Protein AF-A0A0Q7JUN4-F1 (afdb_monomer_lite)

Foldseek 3Di:
DKWFFADADLVFRWGWTQDPVRDIAIEGNQQSVVAVDNDHDGRAMWDFDDDPRHTNHTYHPPD

Structure (mmCIF, N/CA/C/O backbone):
data_AF-A0A0Q7JUN4-F1
#
_entry.id   AF-A0A0Q7JUN4-F1
#
loop_
_atom_site.group_PDB
_atom_site.id
_atom_site.type_symbol
_atom_site.label_atom_id
_atom_site.label_alt_id
_atom_site.label_comp_id
_atom_site.label_asym_id
_atom_site.label_entity_id
_atom_site.label_seq_id
_atom_site.pdbx_PDB_ins_code
_atom_site.Cartn_x
_atom_site.Cartn_y
_atom_site.Cartn_z
_atom_site.occupancy
_atom_site.B_iso_or_equiv
_atom_site.auth_seq_id
_atom_site.auth_comp_id
_atom_site.auth_asym_id
_atom_site.auth_atom_id
_atom_site.pdbx_PDB_model_num
ATOM 1 N N . MET A 1 1 ? 9.030 -3.362 -4.653 1.00 95.12 1 MET A N 1
ATOM 2 C CA . MET A 1 1 ? 9.391 -1.929 -4.786 1.00 95.12 1 MET A CA 1
ATOM 3 C C . MET A 1 1 ? 9.208 -1.232 -3.447 1.00 95.12 1 MET A C 1
ATOM 5 O O . MET A 1 1 ? 8.588 -1.825 -2.574 1.00 95.12 1 MET A O 1
ATOM 9 N N . GLN A 1 2 ? 9.762 -0.036 -3.254 1.00 97.44 2 GLN A N 1
ATOM 10 C CA . GLN A 1 2 ? 9.535 0.757 -2.041 1.00 97.44 2 GLN A CA 1
ATOM 11 C C . GLN A 1 2 ? 8.500 1.849 -2.311 1.00 97.44 2 GLN A C 1
ATOM 13 O O . GLN A 1 2 ? 8.426 2.368 -3.425 1.00 97.44 2 G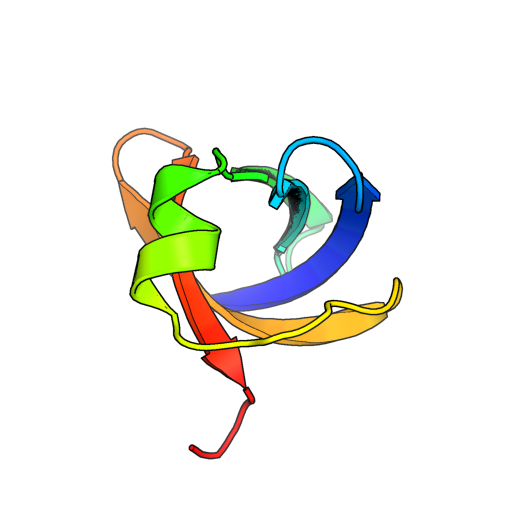LN A O 1
ATOM 18 N N . ALA A 1 3 ? 7.685 2.150 -1.304 1.00 98.38 3 ALA A N 1
ATOM 19 C CA . ALA A 1 3 ? 6.623 3.136 -1.405 1.00 98.38 3 ALA A CA 1
ATOM 20 C C . ALA A 1 3 ? 6.292 3.754 -0.040 1.00 98.38 3 ALA A C 1
ATOM 22 O O . ALA A 1 3 ? 6.638 3.210 1.014 1.00 98.38 3 ALA A O 1
ATOM 23 N N . SER A 1 4 ? 5.580 4.875 -0.064 1.00 98.69 4 SER A N 1
ATOM 24 C CA . SER A 1 4 ? 5.017 5.531 1.117 1.00 98.69 4 SER A CA 1
ATOM 25 C C . SER A 1 4 ? 3.494 5.555 1.022 1.00 98.69 4 SER A C 1
ATOM 27 O O . SER A 1 4 ? 2.945 5.865 -0.033 1.00 98.69 4 SER A O 1
ATOM 29 N N . VAL A 1 5 ? 2.793 5.251 2.113 1.00 98.69 5 VAL A N 1
ATOM 30 C CA . VAL A 1 5 ? 1.321 5.325 2.156 1.00 98.69 5 VAL A CA 1
ATOM 31 C C . VAL A 1 5 ? 0.867 6.758 1.887 1.00 98.69 5 VAL A C 1
ATOM 33 O O . VAL A 1 5 ? 1.290 7.682 2.578 1.00 98.69 5 VAL A O 1
ATOM 36 N N . HIS A 1 6 ? -0.002 6.937 0.899 1.00 98.69 6 HIS A N 1
ATOM 37 C CA . HIS A 1 6 ? -0.563 8.233 0.522 1.00 98.69 6 HIS A CA 1
ATOM 38 C C . HIS A 1 6 ? -1.961 8.420 1.112 1.00 98.69 6 HIS A C 1
ATOM 40 O O . HIS A 1 6 ? -2.241 9.429 1.748 1.00 98.69 6 HIS A O 1
ATOM 46 N N . GLU A 1 7 ? -2.811 7.406 0.966 1.00 98.50 7 GLU A N 1
ATOM 47 C CA . GLU A 1 7 ? -4.163 7.367 1.520 1.00 98.50 7 GLU A CA 1
ATOM 48 C C . GLU A 1 7 ? -4.441 5.969 2.069 1.00 98.50 7 GLU A C 1
ATOM 50 O O . GLU A 1 7 ? -3.978 4.973 1.508 1.00 98.50 7 GLU A O 1
ATOM 55 N N . PHE A 1 8 ? -5.210 5.903 3.151 1.00 98.62 8 PHE A N 1
ATOM 56 C CA . PHE A 1 8 ? -5.709 4.658 3.716 1.00 98.62 8 PHE A CA 1
ATOM 57 C C . PHE A 1 8 ? -7.073 4.902 4.355 1.00 98.62 8 PHE A C 1
ATOM 59 O O . PHE A 1 8 ? -7.193 5.732 5.259 1.00 98.62 8 PHE A O 1
ATOM 66 N N . ASP A 1 9 ? -8.085 4.184 3.882 1.00 98.25 9 ASP A N 1
ATOM 67 C CA . ASP A 1 9 ? -9.417 4.177 4.470 1.00 98.25 9 ASP A CA 1
ATOM 68 C C . ASP A 1 9 ? -9.526 3.014 5.460 1.00 98.25 9 ASP A C 1
ATOM 70 O O . ASP A 1 9 ? -9.497 1.842 5.089 1.00 98.25 9 ASP A O 1
ATOM 74 N N . THR A 1 10 ? -9.670 3.343 6.741 1.00 96.75 10 THR A N 1
ATOM 75 C CA . THR A 1 10 ? -9.796 2.363 7.828 1.00 96.75 10 THR A CA 1
ATOM 76 C C . THR A 1 10 ? -11.111 1.586 7.796 1.00 96.75 10 THR A C 1
ATOM 78 O O . THR A 1 10 ? -11.200 0.544 8.441 1.00 96.75 10 THR A O 1
ATOM 81 N N . THR A 1 11 ? -12.123 2.075 7.076 1.00 97.44 11 THR A N 1
ATOM 82 C CA . THR A 1 11 ? -13.428 1.414 6.946 1.00 97.44 11 THR A CA 1
ATOM 83 C C . THR A 1 11 ? -13.372 0.288 5.924 1.00 97.44 11 THR A C 1
ATOM 85 O O . THR A 1 11 ? -13.946 -0.774 6.148 1.00 97.44 11 THR A O 1
ATOM 88 N N . THR A 1 12 ? -12.684 0.516 4.804 1.00 97.62 12 THR A N 1
ATOM 89 C CA . THR A 1 12 ? -12.628 -0.433 3.682 1.00 97.62 12 THR A CA 1
ATOM 90 C C . THR A 1 12 ? -11.322 -1.216 3.615 1.00 97.62 12 THR A C 1
ATOM 92 O O . THR A 1 12 ? -11.279 -2.259 2.977 1.00 97.62 12 THR A O 1
ATOM 95 N N . GLY A 1 13 ? -10.244 -0.729 4.233 1.00 97.88 13 GLY A N 1
ATOM 96 C CA . GLY A 1 13 ? -8.904 -1.299 4.084 1.00 97.88 13 GLY A CA 1
ATOM 97 C C . GLY A 1 13 ? -8.248 -0.985 2.734 1.00 97.88 13 GLY A C 1
ATOM 98 O O . GLY A 1 13 ? -7.154 -1.477 2.464 1.00 97.88 13 GLY A O 1
ATOM 99 N N . ALA A 1 14 ? -8.890 -0.178 1.886 1.00 98.56 14 ALA A N 1
ATOM 100 C CA . ALA A 1 14 ? -8.351 0.253 0.603 1.00 98.56 14 ALA A CA 1
ATOM 101 C C . ALA A 1 14 ? -7.542 1.551 0.739 1.00 98.56 14 ALA A C 1
ATOM 103 O O . ALA A 1 14 ? -7.636 2.288 1.726 1.00 98.56 14 ALA A O 1
ATOM 104 N N . GLY A 1 15 ? -6.735 1.852 -0.274 1.00 98.62 15 GLY A N 1
ATOM 105 C CA . GLY A 1 15 ? -5.945 3.072 -0.267 1.00 98.62 15 GLY A CA 1
ATOM 106 C C . GLY A 1 15 ? -4.999 3.189 -1.446 1.00 98.62 15 GLY A C 1
ATOM 107 O O . GLY A 1 15 ? -5.192 2.596 -2.509 1.00 98.62 15 GLY A O 1
ATOM 108 N N . SER A 1 16 ? -3.962 3.996 -1.264 1.00 98.81 16 SER A N 1
ATOM 109 C CA . SER A 1 16 ? -2.915 4.160 -2.267 1.00 98.81 16 SER A CA 1
ATOM 110 C C . SER A 1 16 ? -1.562 4.446 -1.642 1.00 98.81 16 SER A C 1
ATOM 112 O O . SER A 1 16 ? -1.457 4.934 -0.513 1.00 98.81 16 SER A O 1
ATOM 114 N N . VAL A 1 17 ? -0.519 4.153 -2.406 1.00 98.81 17 VAL A N 1
ATOM 115 C CA . VAL A 1 17 ? 0.865 4.479 -2.078 1.00 98.81 17 VAL A CA 1
ATOM 116 C C . VAL A 1 17 ? 1.457 5.366 -3.166 1.00 98.81 17 VAL A C 1
ATOM 118 O O . VAL A 1 17 ? 1.006 5.341 -4.311 1.00 98.81 17 VAL A O 1
ATOM 121 N N . LEU A 1 18 ? 2.486 6.122 -2.807 1.00 98.56 18 LEU A N 1
ATOM 122 C CA . LEU A 1 18 ? 3.399 6.755 -3.749 1.00 98.56 18 LEU A CA 1
ATOM 123 C C . LEU A 1 18 ? 4.676 5.925 -3.808 1.00 98.56 18 LEU A C 1
ATOM 125 O O . LEU A 1 18 ? 5.304 5.691 -2.772 1.00 98.56 18 LEU A O 1
ATOM 129 N N . LEU A 1 19 ? 5.044 5.475 -5.004 1.00 97.75 19 LEU A N 1
ATOM 130 C CA . LEU A 1 19 ? 6.372 4.932 -5.265 1.00 97.75 19 LEU A CA 1
ATOM 131 C C . LEU A 1 19 ? 7.430 6.036 -5.121 1.00 97.75 19 LEU A C 1
ATOM 133 O O . LEU A 1 19 ? 7.116 7.227 -5.140 1.00 97.75 19 LEU A O 1
ATOM 137 N N . ASP A 1 20 ? 8.696 5.640 -5.000 1.00 95.88 20 ASP A N 1
ATOM 138 C CA . ASP A 1 20 ? 9.811 6.586 -4.834 1.00 95.88 20 ASP A CA 1
ATOM 139 C C . ASP A 1 20 ? 10.022 7.508 -6.052 1.00 95.88 20 ASP A C 1
ATOM 141 O O . ASP A 1 20 ? 10.632 8.566 -5.919 1.00 95.88 20 ASP A O 1
ATOM 145 N N . ASP A 1 21 ? 9.485 7.145 -7.221 1.00 95.69 21 ASP A N 1
ATOM 146 C CA . ASP A 1 21 ? 9.473 7.978 -8.431 1.00 95.69 21 ASP A CA 1
ATOM 147 C C . ASP A 1 21 ? 8.266 8.936 -8.517 1.00 95.69 21 ASP A C 1
ATOM 149 O O . ASP A 1 21 ? 8.136 9.690 -9.481 1.00 95.69 21 ASP A O 1
ATOM 153 N N . GLY A 1 22 ? 7.388 8.929 -7.509 1.00 96.31 22 GLY A N 1
ATOM 154 C CA . GLY A 1 22 ? 6.178 9.749 -7.451 1.00 96.31 22 GLY A CA 1
ATOM 155 C C . GLY A 1 22 ? 4.935 9.108 -8.076 1.00 96.31 22 GLY A C 1
ATOM 156 O O . GLY A 1 22 ? 3.854 9.694 -7.990 1.00 96.31 22 GLY A O 1
ATOM 157 N N . THR A 1 23 ? 5.035 7.909 -8.656 1.00 97.81 23 THR A N 1
ATOM 158 C CA . THR A 1 23 ? 3.878 7.196 -9.214 1.00 97.81 23 THR A CA 1
ATOM 159 C C . THR A 1 23 ? 2.908 6.801 -8.105 1.00 97.81 23 THR A C 1
ATOM 161 O O . THR A 1 23 ? 3.275 6.113 -7.150 1.00 97.81 23 THR A O 1
ATOM 164 N N . ARG A 1 24 ? 1.639 7.202 -8.236 1.00 98.50 24 ARG A N 1
ATOM 165 C CA . ARG A 1 24 ? 0.571 6.802 -7.315 1.00 98.50 24 ARG A CA 1
ATOM 166 C C . ARG A 1 24 ? -0.047 5.487 -7.769 1.00 98.50 24 ARG A C 1
ATOM 168 O O . ARG A 1 24 ? -0.628 5.436 -8.848 1.00 98.50 24 ARG A O 1
ATOM 175 N N . LEU A 1 25 ? 0.003 4.464 -6.917 1.00 98.69 25 LEU A N 1
ATOM 176 C CA . LEU A 1 25 ? -0.625 3.168 -7.181 1.00 98.69 25 LEU A CA 1
ATOM 177 C C . LEU A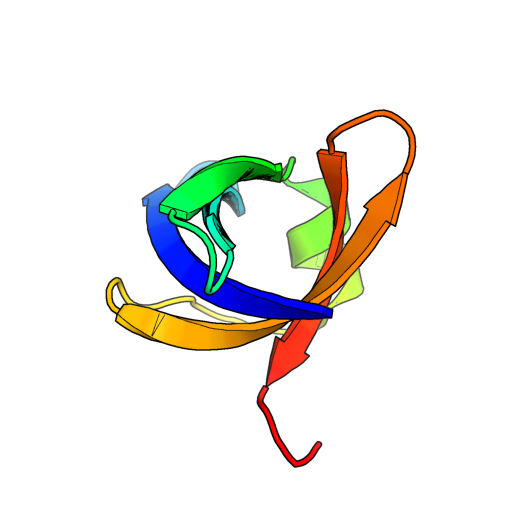 1 25 ? -1.682 2.831 -6.121 1.00 98.69 25 LEU A C 1
ATOM 179 O O . LEU A 1 25 ? -1.422 2.999 -4.923 1.00 98.69 25 LEU A O 1
ATOM 183 N N . PRO A 1 26 ? -2.870 2.350 -6.525 1.00 98.75 26 PRO A N 1
ATOM 184 C CA . PRO A 1 26 ? -3.900 1.917 -5.592 1.00 98.75 26 PRO A CA 1
ATOM 185 C C 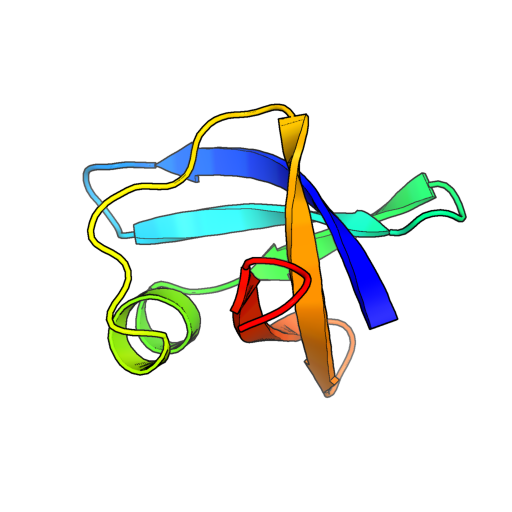. PRO A 1 26 ? -3.616 0.509 -5.049 1.00 98.75 26 PRO A C 1
ATOM 187 O O . PRO A 1 26 ? -3.014 -0.329 -5.725 1.00 98.75 26 PRO A O 1
ATOM 190 N N . PHE A 1 27 ? -4.124 0.228 -3.851 1.00 98.69 27 PHE A N 1
ATOM 191 C CA . PHE A 1 27 ? -4.332 -1.128 -3.341 1.00 98.69 27 PHE A CA 1
ATOM 192 C C . PHE A 1 27 ? -5.788 -1.299 -2.915 1.00 98.69 27 PHE A C 1
ATOM 194 O O . PHE A 1 27 ? -6.421 -0.369 -2.411 1.00 98.69 27 PHE A O 1
ATOM 201 N N . ALA A 1 28 ? -6.304 -2.507 -3.110 1.00 98.38 28 ALA A N 1
ATOM 202 C CA . ALA A 1 28 ? -7.619 -2.905 -2.633 1.00 98.38 28 ALA A CA 1
ATOM 203 C C . ALA A 1 28 ? -7.526 -3.571 -1.249 1.00 98.38 28 ALA A C 1
ATOM 205 O O . ALA A 1 28 ? -6.428 -3.912 -0.787 1.00 98.38 28 ALA A O 1
ATOM 206 N N . ALA A 1 29 ? -8.678 -3.754 -0.601 1.00 98.25 29 ALA A N 1
ATOM 207 C CA . ALA A 1 29 ? -8.791 -4.332 0.737 1.00 98.25 29 ALA A CA 1
ATOM 208 C C . ALA A 1 29 ? -8.072 -5.684 0.848 1.00 98.25 29 ALA A C 1
ATOM 210 O O . ALA A 1 29 ? -7.365 -5.939 1.817 1.00 98.25 29 ALA A O 1
ATOM 211 N N . GLU A 1 30 ? -8.143 -6.511 -0.194 1.00 98.25 30 GLU A N 1
ATOM 212 C CA . GLU A 1 30 ? -7.577 -7.857 -0.210 1.00 98.25 30 GLU A CA 1
ATOM 213 C C . GLU A 1 30 ? -6.045 -7.840 -0.097 1.00 98.25 30 GLU A C 1
ATOM 215 O O . GLU A 1 30 ? -5.449 -8.743 0.489 1.00 98.25 30 GLU A O 1
ATOM 220 N N . ALA A 1 31 ? -5.377 -6.824 -0.657 1.00 98.31 31 ALA A N 1
ATOM 221 C CA . ALA A 1 31 ? -3.928 -6.671 -0.511 1.00 98.31 31 ALA A CA 1
ATOM 222 C C . ALA A 1 31 ? -3.552 -6.291 0.929 1.00 98.31 31 ALA A C 1
ATOM 224 O O . ALA A 1 31 ? -2.543 -6.773 1.452 1.00 98.31 31 ALA A O 1
ATOM 225 N N . PHE A 1 32 ? -4.372 -5.460 1.579 1.00 98.50 32 PHE A N 1
ATOM 226 C CA . PHE A 1 32 ? -4.196 -5.090 2.979 1.00 98.50 32 PHE A CA 1
ATOM 227 C C . PHE A 1 32 ? -4.484 -6.267 3.917 1.00 98.50 32 PHE A C 1
ATOM 229 O O . PHE A 1 32 ? -3.655 -6.574 4.770 1.00 98.50 32 PHE A O 1
ATOM 236 N N . GLU A 1 33 ? -5.570 -7.005 3.708 1.00 97.88 33 GLU A N 1
ATOM 237 C CA . GLU A 1 33 ? -5.918 -8.195 4.492 1.00 97.88 33 GLU A CA 1
ATOM 238 C C . GLU A 1 33 ? -4.820 -9.265 4.437 1.00 97.88 33 GLU A C 1
ATOM 240 O O . GLU A 1 33 ? -4.395 -9.777 5.476 1.00 97.88 33 GLU A O 1
ATOM 245 N N . ARG A 1 34 ? -4.277 -9.547 3.243 1.00 97.81 34 ARG A N 1
ATOM 246 C CA . ARG A 1 34 ? -3.166 -10.502 3.071 1.00 97.81 34 ARG A CA 1
ATOM 247 C C . ARG A 1 34 ? -1.873 -10.081 3.770 1.00 97.81 34 ARG A C 1
ATOM 249 O O . ARG A 1 34 ? -1.048 -10.942 4.057 1.00 97.81 34 ARG A O 1
ATOM 256 N N . SER A 1 35 ? -1.678 -8.789 4.039 1.00 97.00 35 SER A N 1
ATOM 257 C CA . SER A 1 35 ? -0.469 -8.296 4.712 1.00 97.00 35 SER A CA 1
ATOM 258 C C . SER A 1 35 ? -0.407 -8.664 6.200 1.00 97.00 35 SER A C 1
ATOM 260 O O . SER A 1 35 ? 0.665 -8.607 6.800 1.00 97.00 35 SER A O 1
ATOM 262 N N . GLY A 1 36 ? -1.549 -8.994 6.821 1.00 96.44 36 GLY A N 1
ATOM 263 C CA . GLY A 1 36 ? -1.655 -9.211 8.269 1.00 96.44 36 GLY A CA 1
ATOM 264 C C . GLY A 1 36 ? -1.461 -7.944 9.118 1.00 96.44 36 GLY A C 1
ATOM 265 O O . GLY A 1 36 ? -1.417 -8.021 10.349 1.00 96.44 36 GLY A O 1
ATOM 266 N N . LEU A 1 37 ? -1.339 -6.772 8.489 1.00 95.81 37 LEU A N 1
ATOM 267 C CA . LEU A 1 37 ? -1.221 -5.489 9.173 1.00 95.81 37 LEU A CA 1
ATOM 268 C C . LEU A 1 37 ? -2.580 -5.050 9.732 1.00 95.81 37 LEU A C 1
ATOM 270 O O . LEU A 1 37 ? -3.630 -5.312 9.159 1.00 95.81 37 LEU A O 1
ATOM 274 N N . ARG A 1 38 ? -2.561 -4.344 10.867 1.00 95.19 38 ARG A N 1
ATOM 275 C CA . ARG A 1 38 ? -3.785 -3.831 11.515 1.00 95.19 38 ARG A CA 1
ATOM 276 C C . ARG A 1 38 ? -4.162 -2.420 11.079 1.00 95.19 38 ARG A C 1
ATOM 278 O O . ARG A 1 38 ? -5.325 -2.048 11.158 1.00 95.19 38 ARG A O 1
ATOM 285 N N . LEU A 1 39 ? -3.174 -1.617 10.693 1.00 96.81 39 LEU A N 1
ATOM 286 C CA . LEU A 1 39 ? -3.340 -0.206 10.361 1.00 96.81 39 LEU A CA 1
ATOM 287 C C . LEU A 1 39 ? -2.194 0.247 9.453 1.00 96.81 39 LEU A C 1
ATOM 289 O O . LEU A 1 39 ? -1.056 -0.202 9.619 1.00 96.81 39 LEU A O 1
ATOM 293 N N . LEU A 1 40 ? -2.481 1.194 8.562 1.00 98.12 40 LEU A N 1
ATOM 294 C CA . LEU A 1 40 ? -1.482 1.996 7.865 1.00 98.12 40 LEU A CA 1
ATOM 295 C C . LEU A 1 40 ? -1.603 3.464 8.280 1.00 98.12 40 LEU A C 1
ATOM 297 O O . LEU A 1 40 ? -2.698 3.980 8.492 1.00 98.12 40 LEU A O 1
ATOM 301 N N . ARG A 1 41 ? -0.463 4.146 8.385 1.00 97.88 41 ARG A N 1
ATOM 302 C CA . ARG A 1 41 ? -0.403 5.600 8.586 1.00 97.88 41 ARG A CA 1
ATOM 303 C C . ARG A 1 41 ? 0.061 6.266 7.304 1.00 97.88 41 ARG A C 1
ATOM 305 O O . ARG A 1 41 ? 0.979 5.756 6.668 1.00 97.88 41 ARG A O 1
ATOM 312 N N . VAL A 1 42 ? -0.509 7.419 6.964 1.00 98.38 42 VAL A N 1
ATOM 313 C CA . VAL A 1 42 ? 0.004 8.256 5.868 1.00 98.38 42 VAL A CA 1
ATOM 314 C C . VAL A 1 42 ? 1.487 8.561 6.113 1.00 98.38 42 VAL A C 1
ATOM 316 O O . VAL A 1 42 ? 1.898 8.838 7.240 1.00 98.38 42 VAL A O 1
ATOM 319 N N . GLY A 1 43 ? 2.300 8.434 5.066 1.00 98.19 43 GLY A N 1
ATOM 320 C CA . GLY A 1 43 ? 3.758 8.549 5.108 1.00 98.19 43 GLY A CA 1
ATOM 321 C C . GLY A 1 43 ? 4.501 7.280 5.543 1.00 98.19 43 GLY A C 1
ATOM 322 O O . GLY A 1 43 ? 5.728 7.250 5.470 1.00 98.19 43 GLY A O 1
ATOM 323 N N . GLN A 1 44 ? 3.811 6.215 5.973 1.00 98.25 44 GLN A N 1
ATOM 324 C CA . GLN A 1 44 ? 4.470 4.967 6.372 1.00 98.25 44 GLN A CA 1
ATOM 325 C C . GLN A 1 44 ? 5.199 4.320 5.191 1.00 98.25 44 GLN A C 1
ATOM 327 O O . GLN A 1 44 ? 4.614 4.136 4.124 1.00 98.25 44 GLN A O 1
ATOM 332 N N . ARG A 1 45 ? 6.458 3.923 5.410 1.00 98.12 45 ARG A N 1
ATOM 333 C CA . ARG A 1 45 ? 7.270 3.199 4.426 1.00 98.12 45 ARG A CA 1
ATOM 334 C C . ARG A 1 45 ? 6.873 1.734 4.349 1.00 98.12 45 ARG A C 1
ATOM 336 O O . ARG A 1 45 ? 6.775 1.059 5.376 1.00 98.12 45 ARG A O 1
ATOM 343 N N . LEU A 1 46 ? 6.701 1.251 3.126 1.00 98.19 46 LEU A N 1
ATOM 344 C CA . LEU A 1 46 ? 6.344 -0.124 2.815 1.00 98.19 46 LEU A CA 1
ATOM 345 C C . LEU A 1 46 ? 7.218 -0.656 1.682 1.00 98.19 46 LEU A C 1
ATOM 347 O O . LEU A 1 46 ? 7.545 0.064 0.739 1.00 98.19 46 LEU A O 1
ATOM 351 N N . THR A 1 47 ? 7.512 -1.951 1.734 1.00 98.06 47 THR A N 1
ATOM 352 C CA . THR A 1 47 ? 7.836 -2.701 0.522 1.00 98.06 47 THR A CA 1
ATOM 353 C C . THR A 1 47 ? 6.533 -3.209 -0.087 1.00 98.06 47 THR A C 1
ATOM 355 O O . THR A 1 47 ? 5.707 -3.793 0.613 1.00 98.06 47 THR A O 1
ATOM 358 N N . VAL A 1 48 ? 6.349 -2.981 -1.385 1.00 98.06 48 VAL A N 1
ATOM 359 C CA . VAL A 1 48 ? 5.138 -3.343 -2.126 1.00 98.06 48 VAL A CA 1
ATOM 360 C C . VAL A 1 48 ? 5.438 -4.272 -3.296 1.00 98.06 48 VAL A C 1
ATOM 362 O O . VAL A 1 48 ? 6.490 -4.170 -3.939 1.00 98.06 48 VAL A O 1
ATOM 365 N N . GLU A 1 49 ? 4.496 -5.159 -3.582 1.00 98.12 49 GLU A N 1
ATOM 366 C CA . GLU A 1 49 ? 4.452 -5.978 -4.795 1.00 98.12 49 GLU A CA 1
ATOM 367 C C . GLU A 1 49 ? 3.386 -5.407 -5.722 1.00 98.12 49 GLU A C 1
ATOM 369 O O . GLU A 1 49 ? 2.298 -5.056 -5.261 1.00 98.12 49 GLU A O 1
ATOM 374 N N . VAL A 1 50 ? 3.710 -5.274 -7.009 1.00 97.81 50 VAL A N 1
ATOM 375 C CA . VAL A 1 50 ? 2.841 -4.629 -7.998 1.00 97.81 50 VAL A CA 1
ATOM 376 C C . VAL A 1 50 ? 2.601 -5.565 -9.168 1.00 97.81 50 VAL A C 1
ATOM 378 O O . VAL A 1 50 ? 3.541 -6.179 -9.671 1.00 97.81 50 VAL A O 1
ATOM 381 N N . ALA A 1 51 ? 1.344 -5.636 -9.590 1.00 97.62 51 ALA A N 1
ATOM 382 C CA . ALA A 1 51 ? 0.892 -6.307 -10.798 1.00 97.62 51 ALA A CA 1
ATOM 383 C C . ALA A 1 51 ? -0.182 -5.434 -11.458 1.00 97.62 51 ALA A C 1
ATOM 385 O O . ALA A 1 51 ? -1.048 -4.909 -10.758 1.00 97.62 51 ALA A O 1
ATOM 386 N N . ASP A 1 52 ? -0.105 -5.258 -12.779 1.00 96.00 52 ASP A N 1
ATOM 387 C CA . ASP A 1 52 ? -1.073 -4.490 -13.580 1.00 96.00 52 ASP A CA 1
ATOM 388 C C . ASP A 1 52 ? -1.406 -3.107 -12.985 1.00 96.00 52 ASP A C 1
ATOM 390 O O . ASP A 1 52 ? -2.570 -2.766 -12.762 1.00 96.00 52 ASP A O 1
ATOM 394 N N . ASP A 1 53 ? -0.359 -2.341 -12.654 1.00 96.00 53 ASP A N 1
ATOM 395 C CA . ASP A 1 53 ? -0.443 -1.008 -12.036 1.00 96.00 53 ASP A CA 1
ATOM 396 C C . ASP A 1 53 ? -1.2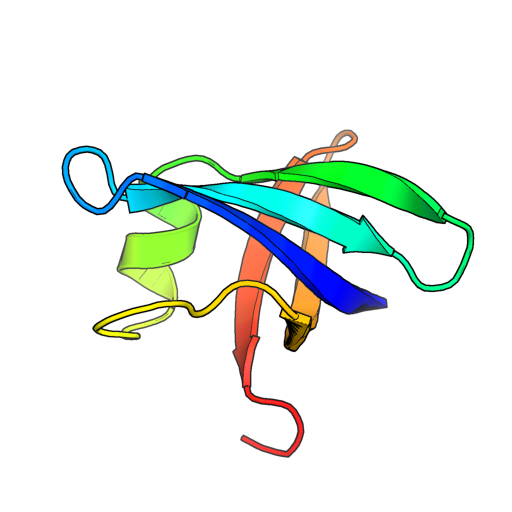69 -0.964 -10.735 1.00 96.00 53 ASP A C 1
ATOM 398 O O . ASP A 1 53 ? -1.851 0.058 -10.359 1.00 96.00 53 ASP A O 1
ATOM 402 N N . ARG A 1 54 ? -1.307 -2.081 -10.001 1.00 97.62 54 ARG A N 1
ATOM 403 C CA . ARG A 1 54 ? -1.931 -2.189 -8.680 1.00 97.62 54 ARG A CA 1
ATOM 404 C C . ARG A 1 54 ? -1.004 -2.843 -7.679 1.00 97.62 54 ARG A C 1
ATOM 406 O O . ARG A 1 54 ? -0.280 -3.785 -7.989 1.00 97.62 54 ARG A O 1
ATOM 413 N N . VAL A 1 55 ? -1.071 -2.378 -6.440 1.00 98.50 55 VAL A N 1
ATOM 414 C CA . VAL A 1 55 ? -0.364 -3.016 -5.334 1.00 98.50 55 VAL A CA 1
ATOM 415 C C . VAL A 1 55 ? -1.149 -4.246 -4.876 1.00 98.50 55 VAL A C 1
ATOM 417 O O . VAL A 1 55 ? -2.301 -4.149 -4.454 1.00 98.50 55 VAL A O 1
ATOM 420 N N . VAL A 1 56 ? -0.502 -5.408 -4.954 1.00 98.38 56 VAL A N 1
ATOM 421 C CA . VAL A 1 56 ? -1.063 -6.722 -4.598 1.00 98.38 56 VAL A CA 1
ATOM 422 C C . VAL A 1 56 ? -0.469 -7.298 -3.311 1.00 98.38 56 VAL A C 1
ATOM 424 O O . VAL A 1 56 ? -1.022 -8.251 -2.759 1.00 98.38 56 VAL A O 1
ATOM 427 N N . GLY A 1 57 ? 0.610 -6.705 -2.798 1.00 98.00 57 GLY A N 1
ATOM 428 C CA . GLY A 1 57 ? 1.246 -7.094 -1.540 1.00 98.00 57 GLY A CA 1
ATOM 429 C C . GLY A 1 57 ? 1.875 -5.899 -0.829 1.00 98.00 57 GLY A C 1
ATOM 430 O O . GLY A 1 57 ? 2.405 -4.995 -1.476 1.00 98.00 57 GLY A O 1
ATOM 431 N N . LEU A 1 58 ? 1.807 -5.894 0.504 1.00 98.19 58 LEU A N 1
ATOM 432 C CA . LEU A 1 58 ? 2.266 -4.812 1.382 1.00 98.19 58 LEU A CA 1
ATOM 433 C C . LEU A 1 58 ? 3.046 -5.423 2.558 1.00 98.19 58 LEU A C 1
ATOM 435 O O . LEU A 1 58 ? 2.550 -6.348 3.197 1.00 98.19 58 LEU A O 1
ATOM 439 N N . ARG A 1 59 ? 4.233 -4.899 2.883 1.00 97.94 59 ARG A N 1
ATOM 440 C CA . ARG A 1 59 ? 4.988 -5.256 4.102 1.00 97.94 59 ARG A CA 1
ATOM 441 C C . ARG A 1 59 ? 5.758 -4.062 4.659 1.00 97.94 59 ARG A C 1
ATOM 443 O O . ARG A 1 59 ? 6.184 -3.191 3.899 1.00 97.94 59 ARG A O 1
ATOM 450 N N . ILE A 1 60 ? 5.932 -4.003 5.979 1.00 96.38 60 ILE A N 1
ATOM 451 C CA . ILE A 1 60 ? 6.769 -2.977 6.621 1.00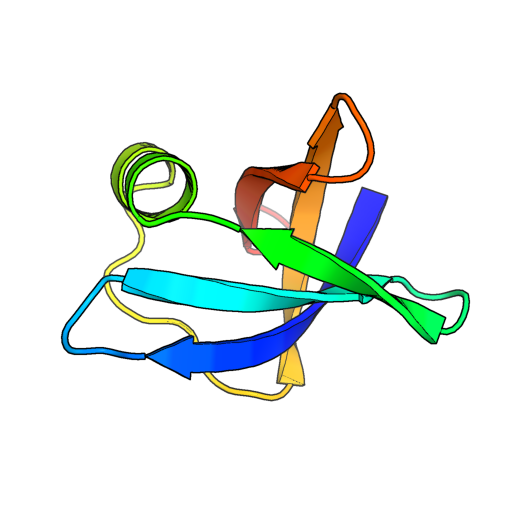 96.38 60 ILE A CA 1
AT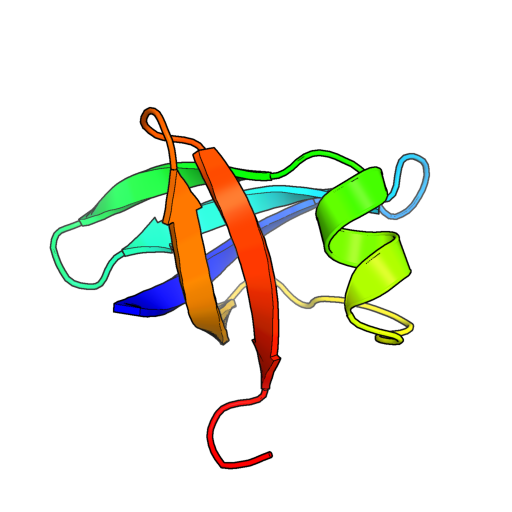OM 452 C C . ILE A 1 60 ? 8.221 -3.208 6.201 1.00 96.38 60 ILE A C 1
ATOM 454 O O . ILE A 1 60 ? 8.679 -4.342 6.119 1.00 96.38 60 ILE A O 1
ATOM 458 N N . VAL A 1 61 ? 8.950 -2.133 5.909 1.00 92.44 61 VAL A N 1
ATOM 459 C CA . VAL A 1 61 ? 10.364 -2.239 5.531 1.00 92.44 61 VAL A CA 1
ATOM 460 C C . VAL A 1 61 ? 11.162 -2.919 6.646 1.00 92.44 61 VAL A C 1
ATOM 462 O O . VAL A 1 61 ? 11.126 -2.474 7.790 1.00 92.44 61 VAL A O 1
ATOM 465 N N . GLY A 1 62 ? 11.904 -3.970 6.289 1.00 85.69 62 GLY A N 1
ATOM 466 C CA . GLY A 1 62 ? 12.736 -4.730 7.227 1.00 85.69 62 GLY A CA 1
ATOM 467 C C . GLY A 1 62 ? 12.020 -5.879 7.947 1.00 85.69 62 GLY A C 1
ATOM 468 O O . GLY A 1 62 ? 12.625 -6.473 8.836 1.00 85.69 62 GLY A O 1
ATOM 469 N N . VAL A 1 63 ? 10.775 -6.187 7.563 1.00 79.00 63 VAL A N 1
ATOM 470 C CA . VAL A 1 63 ? 10.006 -7.375 7.979 1.00 79.00 63 VAL A CA 1
ATOM 471 C C . VAL A 1 63 ? 9.789 -8.273 6.768 1.00 79.00 63 VAL A C 1
ATOM 473 O O . VAL A 1 63 ? 10.018 -9.491 6.909 1.00 79.00 63 VAL A O 1
#

pLDDT: mean 97.19, std 2.99, range [79.0, 98.81]

Radius of gyration: 10.07 Å; chains: 1; bounding box: 26×20×25 Å

Secondary structure (DSSP, 8-state):
-EEEEEEE-TTTS-EEEEETTS-EEEE-HHHHHHTT-S---TT-EEEEEEETTEEEEEEETT-

Sequence (63 aa):
MQASVHEFDTTTGAGSVLLDDGTRLPFAAEAFERSGLRLLRVGQRLTVEVADDRVVGLRIVGV